Protein AF-B9RQY9-F1 (afdb_monomer)

Structure (mmCIF, N/CA/C/O backbone):
data_AF-B9RQY9-F1
#
_entry.id   AF-B9RQY9-F1
#
loop_
_atom_site.group_PDB
_atom_site.id
_atom_site.type_symbol
_atom_site.label_atom_id
_atom_site.label_alt_id
_atom_site.label_comp_id
_atom_site.label_asym_id
_atom_site.label_entity_id
_atom_site.label_seq_id
_atom_site.pdbx_PDB_ins_code
_atom_site.Cartn_x
_atom_site.Cartn_y
_atom_site.Cartn_z
_atom_site.occupancy
_atom_site.B_iso_or_equiv
_atom_site.auth_seq_id
_atom_site.auth_comp_id
_atom_site.auth_asym_id
_atom_site.auth_atom_id
_atom_site.pdbx_PDB_model_num
ATOM 1 N N . MET A 1 1 ? -7.681 -4.211 5.595 1.00 68.56 1 MET A N 1
ATOM 2 C CA . MET A 1 1 ? -6.808 -5.327 6.026 1.00 68.56 1 MET A CA 1
ATOM 3 C C . MET A 1 1 ? -5.474 -4.734 6.419 1.00 68.56 1 MET A C 1
ATOM 5 O O . MET A 1 1 ? -5.026 -3.812 5.753 1.00 68.56 1 MET A O 1
ATOM 9 N N . GLY A 1 2 ? -4.882 -5.181 7.516 1.00 79.00 2 GLY A N 1
ATOM 10 C CA . GLY A 1 2 ? -3.679 -4.557 8.056 1.00 79.00 2 GLY A CA 1
ATOM 11 C C . GLY A 1 2 ? -3.247 -5.269 9.323 1.00 79.00 2 GLY A C 1
ATOM 12 O O . GLY A 1 2 ? -3.562 -6.443 9.509 1.00 79.00 2 GLY A O 1
ATOM 13 N N . ALA A 1 3 ? -2.587 -4.557 10.226 1.00 82.06 3 ALA A N 1
ATOM 14 C CA . ALA A 1 3 ? -2.114 -5.138 11.473 1.00 82.06 3 ALA A CA 1
ATOM 15 C C . ALA A 1 3 ? -3.233 -5.724 12.363 1.00 82.06 3 ALA A C 1
ATOM 17 O O . ALA A 1 3 ? -2.971 -6.667 13.102 1.00 82.06 3 ALA A O 1
ATOM 18 N N . ASN A 1 4 ? -4.487 -5.265 12.231 1.00 81.00 4 ASN A N 1
ATOM 19 C CA . ASN A 1 4 ? -5.648 -5.771 12.987 1.00 81.00 4 ASN A CA 1
ATOM 20 C C . ASN A 1 4 ? -5.909 -7.285 12.855 1.00 81.00 4 ASN A C 1
ATOM 22 O O . ASN A 1 4 ? -6.655 -7.845 13.660 1.00 81.00 4 ASN A O 1
ATOM 26 N N . GLN A 1 5 ? -5.295 -7.958 11.876 1.00 80.31 5 GLN A N 1
ATOM 27 C CA . GLN A 1 5 ? -5.350 -9.417 11.750 1.00 80.31 5 GLN A CA 1
ATOM 28 C C . GLN A 1 5 ? -4.501 -10.156 12.799 1.00 80.31 5 GLN A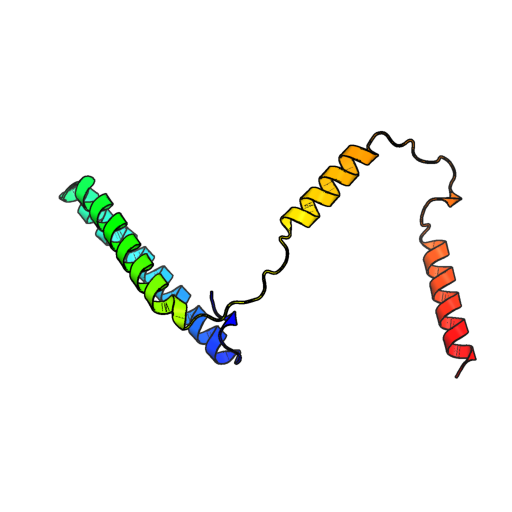 C 1
ATOM 30 O O . GLN A 1 5 ? -4.759 -11.324 13.084 1.00 80.31 5 GLN A O 1
ATOM 35 N N . PHE A 1 6 ? -3.501 -9.497 13.391 1.00 83.50 6 PHE A N 1
ATOM 36 C CA . PHE A 1 6 ? -2.619 -10.089 14.392 1.00 83.50 6 PHE A CA 1
ATOM 37 C C . PHE A 1 6 ? -3.088 -9.733 15.804 1.00 83.50 6 PHE A C 1
ATOM 39 O O . PHE A 1 6 ? -3.342 -8.571 16.103 1.00 83.50 6 PHE A O 1
ATOM 46 N N . ASN A 1 7 ? -3.139 -10.723 16.698 1.00 84.62 7 ASN A N 1
ATOM 47 C CA . ASN A 1 7 ? -3.543 -10.512 18.096 1.00 84.62 7 ASN A CA 1
ATOM 48 C C . ASN A 1 7 ? -2.388 -10.038 18.998 1.00 84.62 7 ASN A C 1
ATOM 50 O O . ASN A 1 7 ? -2.632 -9.588 20.113 1.00 84.62 7 ASN A O 1
ATOM 54 N N . LYS A 1 8 ? -1.132 -10.167 18.546 1.00 89.69 8 LYS A N 1
ATOM 55 C CA . LYS A 1 8 ? 0.055 -9.766 19.314 1.00 89.69 8 LYS A CA 1
ATOM 56 C C . LYS A 1 8 ? 0.613 -8.440 18.788 1.00 89.69 8 LYS A C 1
ATOM 58 O O . LYS A 1 8 ? 0.838 -8.348 17.578 1.00 89.69 8 LYS A O 1
ATOM 63 N N .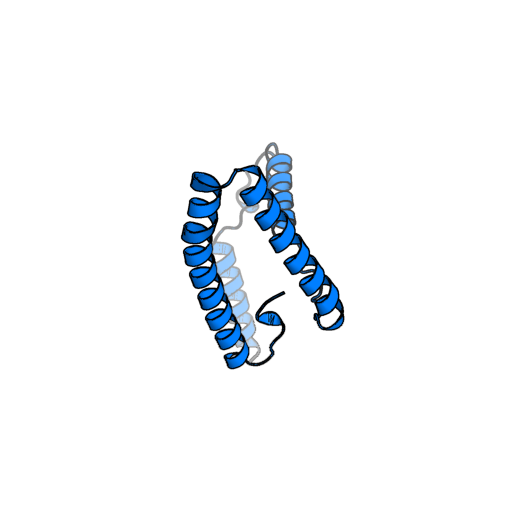 PRO A 1 9 ? 0.922 -7.466 19.663 1.00 88.19 9 PRO A N 1
ATOM 64 C CA . PRO A 1 9 ? 1.424 -6.153 19.251 1.00 88.19 9 PRO A CA 1
ATOM 65 C C . PRO A 1 9 ? 2.781 -6.235 18.535 1.00 88.19 9 PRO A C 1
ATOM 67 O O . PRO A 1 9 ? 3.049 -5.458 17.625 1.00 88.19 9 PRO A O 1
ATOM 70 N N . GLU A 1 10 ? 3.615 -7.221 18.868 1.00 90.81 10 GLU A N 1
ATOM 71 C CA . GLU A 1 10 ? 4.899 -7.448 18.193 1.00 90.81 10 GLU A CA 1
ATOM 72 C C . GLU A 1 10 ? 4.717 -7.772 16.703 1.00 90.81 10 GLU A C 1
ATOM 74 O O . GLU A 1 10 ? 5.368 -7.172 15.852 1.00 90.81 10 GLU A O 1
ATOM 79 N N . HIS A 1 11 ? 3.772 -8.657 16.363 1.00 89.38 11 HIS A N 1
ATOM 80 C CA . HIS A 1 11 ? 3.478 -9.009 14.969 1.00 89.38 11 HIS A CA 1
ATOM 81 C C . HIS A 1 11 ? 2.841 -7.849 14.198 1.00 89.38 11 HIS A C 1
ATOM 83 O O . HIS A 1 11 ? 3.115 -7.674 13.012 1.00 89.38 11 HIS A O 1
ATOM 89 N N . GLN A 1 12 ? 2.034 -7.029 14.876 1.00 89.31 12 GLN A N 1
ATOM 90 C CA . GLN A 1 12 ? 1.493 -5.794 14.309 1.00 89.31 12 GLN A CA 1
ATOM 91 C C . GLN A 1 12 ? 2.611 -4.810 13.950 1.00 89.31 12 GLN A C 1
ATOM 93 O O . GLN 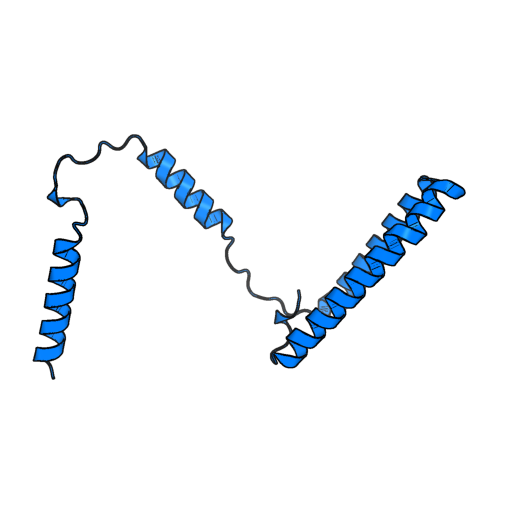A 1 12 ? 2.631 -4.272 12.844 1.00 89.31 12 GLN A O 1
ATOM 98 N N . ASN A 1 13 ? 3.573 -4.622 14.856 1.00 91.94 13 ASN A N 1
ATOM 99 C CA . ASN A 1 13 ? 4.714 -3.743 14.632 1.00 91.94 13 ASN A CA 1
ATOM 100 C C . ASN A 1 13 ? 5.608 -4.251 13.491 1.00 91.94 13 ASN A C 1
ATOM 102 O O . ASN A 1 13 ? 5.929 -3.498 12.578 1.00 91.94 13 ASN A O 1
ATOM 106 N N . THR A 1 14 ? 5.951 -5.543 13.480 1.00 92.25 14 THR A N 1
ATOM 107 C CA . THR A 1 14 ? 6.731 -6.143 12.387 1.00 92.25 14 THR A CA 1
ATOM 108 C C . THR A 1 14 ? 6.028 -6.001 11.037 1.00 92.25 14 THR A C 1
ATOM 110 O O . THR A 1 14 ? 6.691 -5.703 10.044 1.00 92.25 14 THR A O 1
ATOM 113 N N . PHE A 1 15 ? 4.699 -6.155 10.990 1.00 91.12 15 PHE A N 1
ATOM 114 C CA . PHE A 1 15 ? 3.916 -5.907 9.778 1.00 91.12 15 PHE A CA 1
ATOM 115 C C . PHE A 1 15 ? 4.079 -4.466 9.289 1.00 91.12 15 PHE A C 1
ATOM 117 O O . PHE A 1 15 ? 4.374 -4.260 8.115 1.00 91.12 15 PHE A O 1
ATOM 124 N N . PHE A 1 16 ? 3.937 -3.475 10.173 1.00 91.12 16 PHE A N 1
ATOM 125 C CA . PHE A 1 16 ? 4.098 -2.072 9.790 1.00 91.12 16 PHE A CA 1
ATOM 126 C C . PHE A 1 16 ? 5.527 -1.737 9.363 1.00 91.12 16 PHE A C 1
ATOM 128 O O . PHE A 1 16 ? 5.703 -1.044 8.367 1.00 91.12 16 PHE A O 1
ATOM 135 N N . ILE A 1 17 ? 6.543 -2.265 10.050 1.00 93.81 17 ILE A N 1
ATOM 136 C CA . ILE A 1 17 ? 7.949 -2.070 9.669 1.00 93.81 17 ILE A CA 1
ATOM 137 C C . ILE A 1 17 ? 8.191 -2.578 8.243 1.00 93.81 17 ILE A C 1
ATOM 139 O O . ILE A 1 17 ? 8.707 -1.838 7.406 1.00 93.81 17 ILE A O 1
ATOM 143 N N . TRP A 1 18 ? 7.773 -3.809 7.936 1.00 93.88 18 TRP A N 1
ATOM 144 C CA . TRP A 1 18 ? 7.906 -4.372 6.590 1.00 93.88 18 TRP A CA 1
ATOM 145 C C . TRP A 1 18 ? 7.064 -3.631 5.551 1.00 93.88 18 TRP A C 1
ATOM 147 O O . TRP A 1 18 ? 7.518 -3.417 4.426 1.00 93.88 18 TRP A O 1
ATOM 157 N N . PHE A 1 19 ? 5.857 -3.207 5.920 1.00 92.44 19 PHE A N 1
ATOM 158 C CA . PHE A 1 19 ? 4.985 -2.424 5.052 1.00 92.44 19 PHE A CA 1
ATOM 159 C C . PHE A 1 19 ? 5.637 -1.096 4.652 1.00 92.44 19 PHE A C 1
ATOM 161 O O . PHE A 1 19 ? 5.738 -0.795 3.467 1.00 92.44 19 PHE A O 1
ATOM 168 N N . PHE A 1 20 ? 6.153 -0.327 5.610 1.00 94.75 20 PHE A N 1
ATOM 169 C CA . PHE A 1 20 ? 6.825 0.932 5.298 1.00 94.75 20 PHE A CA 1
ATOM 170 C C . PHE A 1 20 ? 8.128 0.711 4.535 1.00 94.75 20 PHE A C 1
ATOM 172 O O . PHE A 1 20 ? 8.380 1.409 3.557 1.00 94.75 20 PHE A O 1
ATOM 179 N N . PHE A 1 21 ? 8.927 -0.289 4.916 1.00 96.56 21 PHE A N 1
ATOM 180 C CA . PHE A 1 21 ? 10.155 -0.624 4.198 1.00 96.56 21 PHE A CA 1
ATOM 181 C C . PHE A 1 21 ? 9.890 -0.918 2.713 1.00 96.56 21 PHE A C 1
ATOM 183 O O . PHE A 1 21 ? 10.531 -0.336 1.836 1.00 96.56 21 PHE A O 1
ATOM 190 N N . THR A 1 22 ? 8.906 -1.773 2.424 1.00 95.06 22 THR A N 1
ATOM 191 C CA . THR A 1 22 ? 8.523 -2.115 1.045 1.00 95.06 22 THR A CA 1
ATOM 192 C C . THR A 1 22 ? 7.919 -0.928 0.301 1.00 95.06 22 THR A C 1
ATOM 194 O O . THR A 1 22 ? 8.250 -0.726 -0.864 1.00 95.06 22 THR A O 1
ATOM 197 N N . LEU A 1 23 ? 7.108 -0.097 0.961 1.00 95.31 23 LEU A N 1
ATOM 198 C CA . LEU A 1 23 ? 6.519 1.104 0.364 1.00 95.31 23 LEU A CA 1
ATOM 199 C C . LEU A 1 23 ? 7.586 2.124 -0.052 1.00 95.31 23 LEU A C 1
ATOM 201 O O . LEU A 1 23 ? 7.558 2.622 -1.179 1.00 95.31 23 LEU A O 1
ATOM 205 N N . TYR A 1 24 ? 8.558 2.406 0.818 1.00 96.50 24 TYR A N 1
ATOM 206 C CA . TYR A 1 24 ? 9.653 3.320 0.489 1.00 96.50 24 TYR A CA 1
ATOM 207 C C . TYR A 1 24 ? 10.566 2.739 -0.590 1.00 96.50 24 TYR A C 1
ATOM 209 O O . TYR A 1 24 ? 10.905 3.440 -1.541 1.00 96.50 24 TYR A O 1
ATOM 217 N N . SER A 1 25 ? 10.906 1.450 -0.498 1.00 96.31 25 SER A N 1
ATOM 218 C CA . SER A 1 25 ? 11.700 0.767 -1.523 1.00 96.31 25 SER A CA 1
ATOM 219 C C . SER A 1 25 ? 11.008 0.808 -2.891 1.00 96.31 25 SER A C 1
ATOM 221 O O . SER A 1 25 ? 11.616 1.235 -3.871 1.00 96.31 25 SER A O 1
ATOM 223 N N . SER A 1 26 ? 9.715 0.475 -2.955 1.00 92.94 26 SER A N 1
ATOM 224 C CA . SER A 1 26 ? 8.916 0.557 -4.181 1.00 92.94 26 SER A CA 1
ATOM 225 C C . SER A 1 26 ? 8.812 1.981 -4.718 1.00 92.94 26 SER A C 1
ATOM 227 O O . SER A 1 26 ? 8.772 2.154 -5.931 1.00 92.94 26 SER A O 1
ATOM 229 N N . SER A 1 27 ? 8.766 2.997 -3.854 1.00 94.81 27 SER A N 1
ATOM 230 C CA . SER A 1 27 ? 8.714 4.398 -4.289 1.00 94.81 27 SER A CA 1
ATOM 231 C C . SER A 1 27 ? 10.016 4.817 -4.970 1.00 94.81 27 SER A C 1
ATOM 233 O O . SER A 1 27 ? 9.974 5.416 -6.039 1.00 94.81 27 SER A O 1
ATOM 235 N N . VAL A 1 28 ? 11.171 4.449 -4.401 1.00 95.88 28 VAL A N 1
ATOM 236 C CA . VAL A 1 28 ? 12.487 4.719 -5.009 1.00 95.88 28 VAL A CA 1
ATOM 237 C C . VAL A 1 28 ? 12.630 3.981 -6.340 1.00 95.88 28 VAL A C 1
ATOM 239 O O . VAL A 1 28 ? 13.045 4.572 -7.336 1.00 95.88 28 VAL A O 1
ATOM 242 N N . VAL A 1 29 ? 12.245 2.701 -6.378 1.00 92.69 29 VAL A N 1
ATOM 243 C CA . VAL A 1 29 ? 12.300 1.893 -7.603 1.00 92.69 29 VAL A CA 1
ATOM 244 C C . VAL A 1 29 ? 11.353 2.448 -8.661 1.00 92.69 29 VAL A C 1
ATOM 246 O O . VAL A 1 29 ? 11.774 2.629 -9.795 1.00 92.69 29 VAL A O 1
ATOM 249 N N . GLY A 1 30 ? 10.110 2.772 -8.304 1.00 9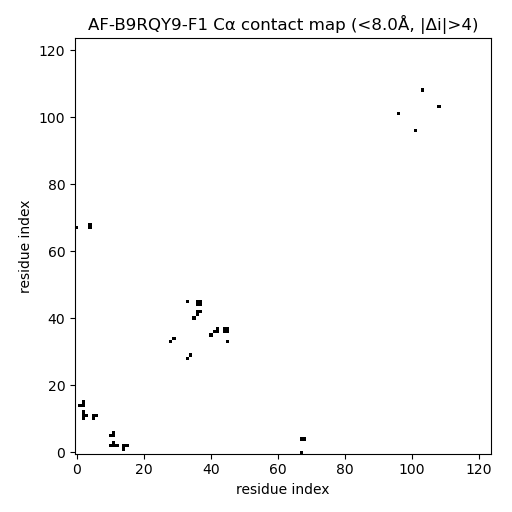1.31 30 GLY A N 1
ATOM 250 C CA . GLY A 1 30 ? 9.120 3.337 -9.220 1.00 91.31 30 GLY A CA 1
ATOM 251 C C . GLY A 1 30 ? 9.576 4.672 -9.801 1.00 91.31 30 GLY A C 1
ATOM 252 O O . GLY A 1 30 ? 9.608 4.822 -11.016 1.00 91.31 30 GLY A O 1
ATOM 253 N N . ALA A 1 31 ? 10.030 5.598 -8.953 1.00 90.12 31 ALA A N 1
ATOM 254 C CA . ALA A 1 31 ? 10.530 6.902 -9.386 1.00 90.12 31 ALA A CA 1
ATOM 255 C C . ALA A 1 31 ? 11.785 6.820 -10.273 1.00 90.12 31 ALA A C 1
ATOM 257 O O . ALA A 1 31 ? 12.053 7.749 -11.022 1.00 90.12 31 ALA A O 1
ATOM 258 N N . THR A 1 32 ? 12.549 5.726 -10.204 1.00 91.19 32 THR A N 1
ATOM 259 C CA . THR A 1 32 ? 13.742 5.541 -11.043 1.00 91.19 32 THR A CA 1
ATOM 260 C C . THR A 1 32 ? 13.407 4.776 -12.321 1.00 91.19 32 THR A C 1
ATOM 262 O O . THR A 1 32 ? 13.642 5.251 -13.426 1.00 91.19 32 THR A O 1
ATOM 265 N N . ALA A 1 33 ? 12.841 3.578 -12.178 1.00 87.25 33 ALA A N 1
ATOM 266 C CA . ALA A 1 33 ? 12.614 2.650 -13.275 1.00 87.25 33 ALA A CA 1
ATOM 267 C C . ALA A 1 33 ? 11.512 3.128 -14.226 1.00 87.25 33 ALA A C 1
ATOM 269 O O . ALA A 1 33 ? 11.675 3.005 -15.436 1.00 87.25 33 ALA A O 1
ATOM 270 N N . ILE A 1 34 ? 10.408 3.679 -13.705 1.00 84.31 34 ILE A N 1
ATOM 271 C CA . ILE A 1 34 ? 9.302 4.147 -14.553 1.00 84.31 34 ILE A CA 1
ATOM 272 C C . ILE A 1 34 ? 9.748 5.366 -15.360 1.00 84.31 34 ILE A C 1
ATOM 274 O O . ILE A 1 34 ? 9.515 5.399 -16.561 1.00 84.31 34 ILE A O 1
ATOM 278 N N . VAL A 1 35 ? 10.471 6.299 -14.736 1.00 86.88 35 VAL A N 1
ATOM 279 C CA . VAL A 1 35 ? 10.966 7.507 -15.412 1.00 86.88 35 VAL A CA 1
ATOM 280 C C . VAL A 1 35 ? 11.922 7.156 -16.554 1.00 86.88 35 VAL A C 1
ATOM 282 O O . VAL A 1 35 ? 11.767 7.681 -17.648 1.00 86.88 35 VAL A O 1
ATOM 285 N N . ILE A 1 36 ? 12.848 6.209 -16.355 1.00 86.69 36 ILE A N 1
ATOM 286 C CA . ILE A 1 3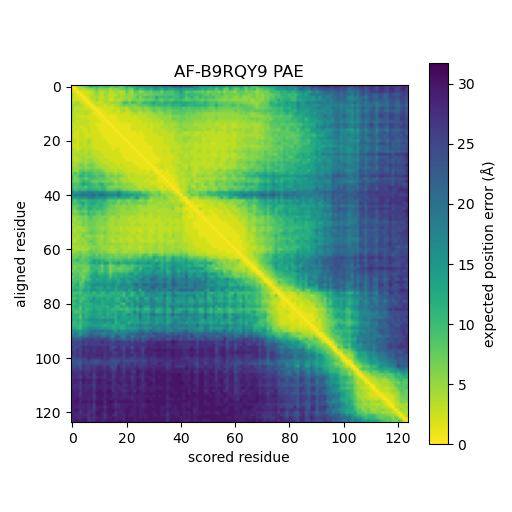6 ? 13.730 5.741 -17.442 1.00 86.69 36 ILE A CA 1
ATOM 287 C C . ILE A 1 36 ? 12.911 5.146 -18.600 1.00 86.69 36 ILE A C 1
ATOM 289 O O . ILE A 1 36 ? 13.179 5.417 -19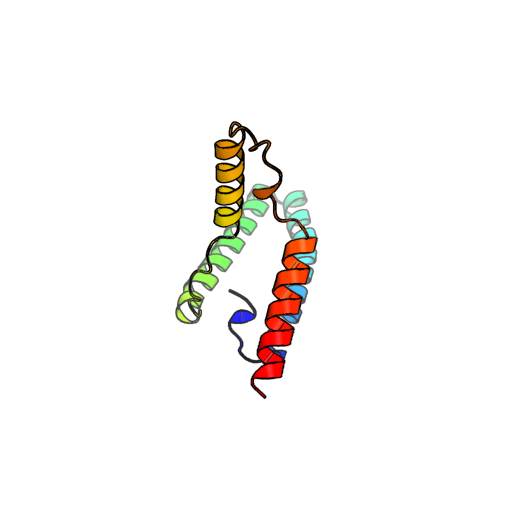.764 1.00 86.69 36 ILE A O 1
ATOM 293 N N . ILE A 1 37 ? 11.884 4.348 -18.299 1.00 84.88 37 ILE A N 1
ATOM 294 C CA . ILE A 1 37 ? 11.055 3.697 -19.327 1.00 84.88 37 ILE A CA 1
ATOM 295 C C . ILE A 1 37 ? 10.194 4.710 -20.094 1.00 84.88 37 ILE A C 1
ATOM 297 O O . ILE A 1 37 ? 9.988 4.560 -21.301 1.00 84.88 37 ILE A O 1
ATOM 301 N N . GLU A 1 38 ? 9.670 5.719 -19.406 1.00 79.88 38 GLU A N 1
ATOM 302 C CA . GLU A 1 38 ? 8.846 6.763 -20.015 1.00 79.88 38 GLU A CA 1
ATOM 303 C C . GLU A 1 38 ? 9.660 7.671 -20.943 1.00 79.88 38 GLU A C 1
ATOM 305 O O . GLU A 1 38 ? 9.167 8.004 -22.023 1.00 79.88 38 GLU A O 1
ATOM 310 N N . GLU A 1 39 ? 10.895 8.011 -20.559 1.00 82.38 39 GLU A N 1
ATOM 311 C CA . GLU A 1 39 ? 11.797 8.865 -21.344 1.00 82.38 39 GLU A CA 1
ATOM 312 C C . GLU A 1 39 ? 12.445 8.114 -22.525 1.00 82.38 39 GLU A C 1
ATOM 314 O O . GLU A 1 39 ? 12.480 8.640 -23.637 1.00 82.38 39 GLU A O 1
ATOM 319 N N . ASP A 1 40 ? 12.914 6.872 -22.327 1.00 80.69 40 ASP A N 1
ATOM 320 C CA . ASP A 1 40 ? 13.697 6.152 -23.347 1.00 80.69 40 ASP A CA 1
ATOM 321 C C . ASP A 1 40 ? 12.868 5.221 -24.250 1.00 80.69 40 ASP A C 1
ATOM 323 O O . ASP A 1 40 ? 13.257 4.965 -25.392 1.00 80.69 40 ASP A O 1
ATOM 327 N N . ALA A 1 41 ? 11.752 4.660 -23.761 1.00 75.88 41 ALA A N 1
ATOM 328 C CA . ALA A 1 41 ? 11.062 3.564 -24.449 1.00 75.88 41 ALA A CA 1
ATOM 329 C C . ALA A 1 41 ? 9.718 3.976 -25.065 1.00 75.88 41 ALA A C 1
ATOM 331 O O . ALA A 1 41 ? 9.553 3.882 -26.280 1.00 75.88 41 ALA A O 1
ATOM 332 N N . SER A 1 42 ? 8.734 4.368 -24.245 1.00 82.25 42 SER A N 1
ATOM 333 C CA . SER A 1 42 ? 7.432 4.915 -24.671 1.00 82.25 42 SER A CA 1
ATOM 334 C C . SER A 1 42 ? 6.489 5.052 -23.472 1.00 82.25 42 SER A C 1
ATOM 336 O O . SER A 1 42 ? 6.378 4.138 -22.651 1.00 82.25 42 SER A O 1
ATOM 338 N N . TRP A 1 43 ? 5.663 6.099 -23.471 1.00 83.62 43 TRP A N 1
ATOM 339 C CA . TRP A 1 43 ? 4.522 6.251 -22.558 1.00 83.62 43 TRP A CA 1
ATOM 340 C C . TRP A 1 43 ? 3.570 5.041 -22.537 1.00 83.62 43 TRP A C 1
ATOM 342 O O . TRP A 1 43 ? 3.029 4.688 -21.489 1.00 83.62 43 TRP A O 1
ATOM 352 N N . ALA A 1 44 ? 3.376 4.359 -23.672 1.00 86.69 44 ALA A N 1
ATOM 353 C CA . ALA A 1 44 ? 2.501 3.187 -23.735 1.00 86.69 44 ALA A CA 1
ATOM 354 C C . ALA A 1 44 ? 3.029 2.013 -22.886 1.00 86.69 44 ALA A C 1
ATOM 356 O O . ALA A 1 44 ? 2.242 1.286 -22.277 1.00 86.69 44 ALA A O 1
ATOM 357 N N . LEU A 1 45 ? 4.354 1.843 -22.811 1.00 84.81 45 LEU A N 1
ATOM 358 C CA . LEU A 1 45 ? 4.983 0.799 -22.001 1.00 84.81 45 LEU A CA 1
ATOM 359 C C . LEU A 1 45 ? 4.894 1.120 -20.507 1.00 84.81 45 LEU A C 1
ATOM 361 O O . LEU A 1 45 ? 4.584 0.221 -19.725 1.00 84.81 45 LEU A O 1
ATOM 365 N N . GLY A 1 46 ? 5.068 2.391 -20.122 1.00 85.19 46 GLY A N 1
ATOM 366 C CA . GLY A 1 46 ? 4.866 2.849 -18.743 1.00 85.19 46 GLY A CA 1
ATOM 367 C C . GLY A 1 46 ? 3.461 2.514 -18.230 1.00 85.19 46 GLY A C 1
ATOM 368 O O . GLY A 1 46 ? 3.301 1.843 -17.207 1.00 85.19 46 GLY A O 1
ATOM 369 N N . PHE A 1 47 ? 2.425 2.854 -19.005 1.00 87.38 47 PHE A N 1
ATOM 370 C CA . PHE A 1 47 ? 1.045 2.502 -18.655 1.00 87.38 47 PHE A CA 1
ATOM 371 C C . PHE A 1 47 ? 0.774 0.996 -18.650 1.00 87.38 47 PHE A C 1
ATOM 373 O O . PHE A 1 47 ? 0.049 0.511 -17.778 1.00 87.38 47 PHE A O 1
ATOM 380 N N . GLY A 1 48 ? 1.359 0.246 -19.588 1.00 90.69 48 GLY A N 1
ATOM 381 C CA . GLY A 1 48 ? 1.242 -1.212 -19.624 1.00 90.69 48 GLY A CA 1
ATOM 382 C C . GLY A 1 48 ? 1.790 -1.870 -18.356 1.00 90.69 48 GLY A C 1
ATOM 383 O O . GLY A 1 48 ? 1.132 -2.733 -17.773 1.00 90.69 48 GLY A O 1
ATOM 384 N N . ILE A 1 49 ? 2.952 -1.416 -17.880 1.00 89.31 49 ILE A N 1
ATOM 385 C CA . ILE A 1 49 ? 3.576 -1.900 -16.641 1.00 89.31 49 ILE A CA 1
ATOM 386 C C . ILE A 1 49 ? 2.717 -1.542 -15.427 1.00 89.31 49 ILE A C 1
ATOM 388 O O . ILE A 1 49 ? 2.467 -2.404 -14.585 1.00 89.31 49 ILE A O 1
ATOM 392 N N . CYS A 1 50 ? 2.203 -0.312 -15.353 1.00 89.12 50 CYS A N 1
ATOM 393 C CA . CYS A 1 50 ? 1.296 0.108 -14.284 1.00 89.12 50 CYS A CA 1
ATOM 394 C C . CYS A 1 50 ? 0.028 -0.758 -14.227 1.00 89.12 50 CYS A C 1
ATOM 396 O O . CYS A 1 50 ? -0.383 -1.186 -13.143 1.00 89.12 50 CYS A O 1
ATOM 398 N N . LEU A 1 51 ? -0.580 -1.055 -15.380 1.00 93.69 51 LEU A N 1
ATOM 399 C CA . LEU A 1 51 ? -1.754 -1.923 -15.460 1.00 93.69 51 LEU A CA 1
ATOM 400 C C . LEU A 1 51 ? -1.420 -3.358 -15.033 1.00 93.69 51 LEU A C 1
ATOM 402 O O . LEU A 1 51 ? -2.154 -3.946 -14.238 1.00 93.69 51 LEU A O 1
ATOM 406 N N . ALA A 1 52 ? -0.302 -3.905 -15.513 1.00 94.38 52 ALA A N 1
ATOM 407 C CA . ALA A 1 52 ? 0.147 -5.246 -15.156 1.00 94.38 52 ALA A CA 1
ATOM 408 C C . ALA A 1 52 ? 0.435 -5.369 -13.651 1.00 94.38 52 ALA A C 1
ATOM 410 O O . ALA A 1 52 ? -0.018 -6.322 -13.017 1.00 94.38 52 ALA A O 1
ATOM 411 N N . ALA A 1 53 ? 1.115 -4.387 -13.054 1.00 92.19 53 ALA A N 1
ATOM 412 C CA . ALA A 1 53 ? 1.394 -4.353 -11.621 1.00 92.19 53 ALA A CA 1
ATOM 413 C C . ALA A 1 53 ? 0.103 -4.311 -10.786 1.00 92.19 53 ALA A C 1
ATOM 415 O O . ALA A 1 53 ? -0.042 -5.081 -9.834 1.00 92.19 53 ALA A O 1
ATOM 416 N N . ASN A 1 54 ? -0.870 -3.479 -11.179 1.00 94.31 54 ASN A N 1
ATOM 417 C CA . ASN A 1 54 ? -2.185 -3.441 -10.534 1.00 94.31 54 ASN A CA 1
ATOM 418 C C . ASN A 1 54 ? -2.928 -4.776 -10.667 1.00 94.31 54 ASN A C 1
ATOM 420 O O . ASN A 1 54 ? -3.505 -5.258 -9.693 1.00 94.31 54 ASN A O 1
ATOM 424 N N . PHE A 1 55 ? -2.893 -5.399 -11.848 1.00 96.25 55 PHE A N 1
ATOM 425 C CA . PHE A 1 55 ? -3.545 -6.685 -12.084 1.00 96.25 55 PHE A CA 1
ATOM 426 C C . PHE A 1 55 ? -2.935 -7.801 -11.230 1.00 96.25 55 PHE A C 1
ATOM 428 O O . PHE A 1 55 ? -3.665 -8.558 -10.593 1.00 96.25 55 PHE A O 1
ATOM 435 N N . ILE A 1 56 ? -1.604 -7.868 -11.147 1.00 95.06 56 ILE A N 1
ATOM 436 C CA . ILE A 1 56 ? -0.898 -8.815 -10.274 1.00 95.06 56 ILE A CA 1
ATOM 437 C C . ILE A 1 56 ? -1.297 -8.584 -8.810 1.00 95.06 56 ILE A C 1
ATOM 439 O O . ILE A 1 56 ? -1.638 -9.538 -8.110 1.00 95.06 56 ILE A O 1
ATOM 443 N N . GLY A 1 57 ? -1.323 -7.325 -8.360 1.00 91.81 57 GLY A N 1
ATOM 444 C CA . GLY A 1 57 ? -1.772 -6.967 -7.013 1.00 91.81 57 GLY A CA 1
ATOM 445 C C . GLY A 1 57 ? -3.206 -7.420 -6.728 1.00 91.81 57 GLY A C 1
ATOM 446 O O . GLY A 1 57 ? -3.473 -8.005 -5.677 1.00 91.81 57 GLY A O 1
ATOM 447 N N . LEU A 1 58 ? -4.116 -7.228 -7.686 1.00 93.31 58 LEU A N 1
ATOM 448 C CA . LEU A 1 58 ? -5.504 -7.673 -7.583 1.00 93.31 58 LEU A CA 1
ATOM 449 C C . LEU A 1 58 ? -5.612 -9.199 -7.493 1.00 93.31 58 LEU A C 1
ATOM 451 O O . LEU A 1 58 ? -6.346 -9.708 -6.651 1.00 93.31 58 LEU A O 1
ATOM 455 N N . VAL A 1 59 ? -4.876 -9.941 -8.324 1.00 94.56 59 VAL A N 1
ATOM 456 C CA . VAL A 1 59 ? -4.870 -11.411 -8.287 1.00 94.56 59 VAL A CA 1
ATOM 457 C C . VAL A 1 59 ? -4.384 -11.910 -6.927 1.00 94.56 59 VAL A C 1
ATOM 459 O O . VAL A 1 59 ? -5.048 -12.742 -6.310 1.00 94.56 59 VAL A O 1
ATOM 462 N N . ILE A 1 60 ? -3.275 -11.366 -6.416 1.00 90.56 60 ILE A N 1
ATOM 463 C CA . ILE A 1 60 ? -2.746 -11.718 -5.090 1.00 90.56 60 ILE A CA 1
ATOM 464 C C . ILE A 1 60 ? -3.779 -11.417 -3.997 1.00 90.56 60 ILE A C 1
ATOM 466 O O . ILE A 1 60 ? -4.010 -12.251 -3.120 1.00 90.56 60 ILE A O 1
ATOM 470 N N . PHE A 1 61 ? -4.438 -10.259 -4.069 1.00 86.31 61 PHE A N 1
ATOM 471 C CA . PHE A 1 61 ? -5.490 -9.874 -3.130 1.00 86.31 61 PHE A CA 1
ATOM 472 C C . PHE A 1 61 ? -6.675 -10.851 -3.154 1.00 86.31 61 PHE A C 1
ATOM 474 O O . PHE A 1 61 ? -7.146 -11.294 -2.107 1.00 86.31 61 PHE A O 1
ATOM 481 N N . LEU A 1 62 ? -7.136 -11.244 -4.342 1.00 88.00 62 LEU A N 1
ATOM 482 C CA . LEU A 1 62 ? -8.240 -12.191 -4.491 1.00 88.00 62 LEU A CA 1
ATOM 483 C C . LEU A 1 62 ? -7.873 -13.595 -3.995 1.00 88.00 62 LEU A C 1
ATOM 485 O O . LEU A 1 62 ? -8.697 -14.238 -3.345 1.00 88.00 62 LEU A O 1
ATOM 489 N N . LEU A 1 63 ? -6.642 -14.060 -4.230 1.00 87.88 63 LEU A N 1
ATOM 490 C CA . LEU A 1 63 ? -6.152 -15.329 -3.676 1.00 87.88 63 LEU A CA 1
ATOM 491 C C . LEU A 1 63 ? -6.075 -15.281 -2.144 1.00 87.88 63 LEU A C 1
ATOM 493 O O . LEU A 1 63 ? -6.442 -16.243 -1.465 1.00 87.88 63 LEU A O 1
ATOM 497 N N . GLY A 1 64 ? -5.647 -14.146 -1.590 1.00 80.69 64 GLY A N 1
ATOM 498 C CA . GLY A 1 64 ? -5.605 -13.910 -0.150 1.00 80.69 64 GLY A CA 1
ATOM 499 C C . GLY A 1 64 ? -6.984 -13.832 0.509 1.00 80.69 64 GLY A C 1
ATOM 500 O O . GLY A 1 64 ? -7.077 -14.023 1.722 1.00 80.69 64 GLY A O 1
ATOM 501 N N . ASN A 1 65 ? -8.060 -13.644 -0.268 1.00 77.12 65 ASN A N 1
ATOM 502 C CA . ASN A 1 65 ? -9.420 -13.441 0.237 1.00 77.12 65 ASN A CA 1
ATOM 503 C C . ASN A 1 65 ? -9.898 -14.530 1.206 1.00 77.12 65 ASN A C 1
ATOM 505 O O . ASN A 1 65 ? -10.652 -14.258 2.138 1.00 77.12 65 ASN A O 1
ATOM 509 N N . ARG A 1 66 ? -9.424 -15.770 1.035 1.00 71.12 66 ARG A N 1
ATOM 510 C CA . ARG A 1 66 ? -9.785 -16.886 1.919 1.00 71.12 66 ARG A CA 1
ATOM 511 C C . ARG A 1 66 ? -9.154 -16.801 3.316 1.00 71.12 66 ARG A C 1
ATOM 513 O O . ARG A 1 66 ? -9.699 -17.385 4.249 1.00 71.12 66 ARG A O 1
ATOM 520 N N . TYR A 1 67 ? -8.033 -16.100 3.4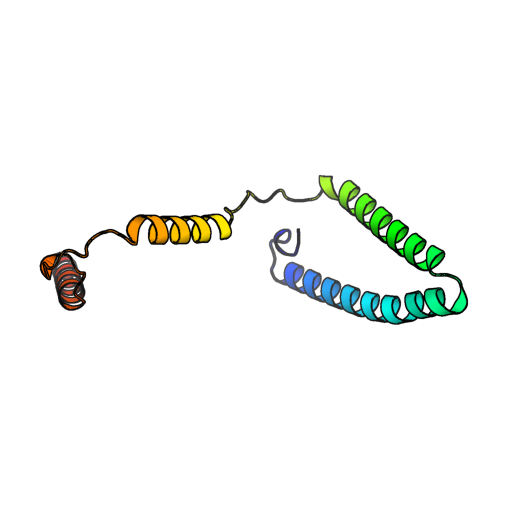58 1.00 71.94 67 TYR A N 1
ATOM 521 C CA . TYR A 1 67 ? -7.273 -15.984 4.706 1.00 71.94 67 TYR A CA 1
ATOM 522 C C . TYR A 1 67 ? -7.598 -14.713 5.496 1.00 71.94 67 TYR A C 1
ATOM 524 O O . TYR A 1 67 ? -7.131 -14.555 6.624 1.00 71.94 67 TYR A O 1
ATOM 532 N N . TYR A 1 68 ? -8.400 -13.807 4.935 1.00 74.81 68 TYR A N 1
ATOM 533 C CA . TYR A 1 68 ? -8.718 -12.548 5.590 1.00 74.81 68 TYR A CA 1
ATOM 534 C C . TYR A 1 68 ? -9.812 -12.706 6.642 1.00 74.81 68 TYR A C 1
ATOM 536 O O . TYR A 1 68 ? -10.848 -13.339 6.426 1.00 74.81 68 TYR A O 1
ATOM 544 N N . ARG A 1 69 ? -9.594 -12.078 7.801 1.00 72.69 69 ARG A N 1
ATOM 545 C CA . ARG A 1 69 ? -10.634 -11.936 8.815 1.00 72.69 69 ARG A CA 1
ATOM 546 C C . ARG A 1 69 ? -11.594 -10.836 8.373 1.00 72.69 69 ARG A C 1
ATOM 548 O O . ARG A 1 69 ? -11.188 -9.689 8.207 1.00 72.69 69 ARG A O 1
ATOM 555 N N . ASN A 1 70 ? -12.861 -11.195 8.192 1.00 72.75 70 ASN A N 1
ATOM 556 C CA . ASN A 1 70 ? -13.921 -10.221 7.967 1.00 72.75 70 ASN A CA 1
ATOM 557 C C . ASN A 1 70 ? -14.223 -9.525 9.295 1.00 72.75 70 ASN A C 1
ATOM 559 O O . ASN A 1 70 ? -14.897 -10.091 10.158 1.00 72.75 70 ASN A O 1
ATOM 563 N N . ASP A 1 71 ? -13.684 -8.325 9.479 1.00 69.00 71 ASP A N 1
ATOM 564 C CA . ASP A 1 71 ? -14.074 -7.481 10.601 1.00 69.00 71 ASP A CA 1
ATOM 565 C C . ASP A 1 71 ? -15.502 -6.960 10.366 1.00 69.00 71 ASP A C 1
ATOM 567 O O . ASP A 1 71 ? -15.923 -6.714 9.231 1.00 69.00 71 ASP A O 1
ATOM 571 N N . LYS A 1 72 ? -16.283 -6.845 11.446 1.00 74.38 72 LYS A N 1
ATOM 572 C CA . LYS A 1 72 ? -17.645 -6.303 11.368 1.00 74.38 72 LYS A CA 1
ATOM 573 C C . LYS A 1 72 ? -17.567 -4.862 10.850 1.00 74.38 72 LYS A C 1
ATOM 575 O O . LYS A 1 72 ? -16.658 -4.146 11.264 1.00 74.38 72 LYS A O 1
ATOM 580 N N . PRO A 1 73 ? -18.500 -4.422 9.991 1.00 72.44 73 PRO A N 1
ATOM 581 C CA . PRO A 1 73 ? -18.513 -3.043 9.530 1.00 72.44 73 PRO A CA 1
ATOM 582 C C . PRO A 1 73 ? -18.714 -2.115 10.734 1.00 72.44 73 PRO A C 1
ATOM 584 O O . PRO A 1 73 ? -19.798 -2.065 11.315 1.00 72.44 73 PRO A O 1
ATOM 587 N N . GLU A 1 74 ? -17.661 -1.404 11.130 1.00 68.44 74 GLU A N 1
ATOM 588 C CA . GLU A 1 74 ? -17.794 -0.251 12.014 1.00 68.44 74 GLU A CA 1
ATOM 589 C C . GLU A 1 74 ? -18.508 0.856 11.232 1.00 68.44 74 GLU A C 1
ATOM 591 O O . GLU A 1 74 ? -18.232 1.087 10.052 1.00 68.44 74 GLU A O 1
ATOM 596 N N . GLY A 1 75 ? -19.501 1.489 11.859 1.00 75.75 75 GLY A N 1
ATOM 597 C CA . GLY A 1 75 ? -20.302 2.528 11.217 1.00 75.75 75 GLY A CA 1
ATOM 598 C C . GLY A 1 75 ? -19.436 3.661 10.657 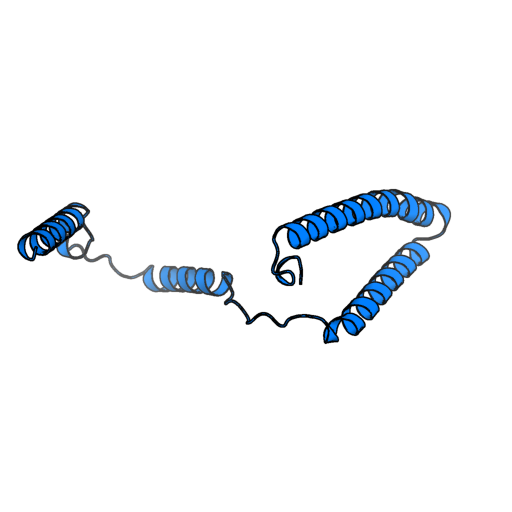1.00 75.75 75 GLY A C 1
ATOM 599 O O . GLY A 1 75 ? -18.375 3.980 11.188 1.00 75.75 75 GLY A O 1
ATOM 600 N N . SER A 1 76 ? -19.898 4.290 9.575 1.00 80.88 76 SER A N 1
ATOM 601 C CA . SER A 1 76 ? -19.150 5.373 8.937 1.00 80.88 76 SER A CA 1
ATOM 602 C C . SER A 1 76 ? -19.191 6.652 9.791 1.00 80.88 76 SER A C 1
ATOM 604 O O . SER A 1 76 ? -20.284 7.152 10.081 1.00 80.88 76 SER A O 1
ATOM 606 N N . PRO A 1 77 ? -18.040 7.257 10.145 1.00 79.69 77 PRO A N 1
ATOM 607 C CA . PRO A 1 77 ? -18.001 8.531 10.872 1.00 79.69 77 PRO A CA 1
ATOM 608 C C . PRO A 1 77 ? -18.630 9.677 10.063 1.00 79.69 77 PRO A C 1
ATOM 610 O O . PRO A 1 77 ? -19.142 10.643 10.630 1.00 79.69 77 PRO A O 1
ATOM 613 N N . PHE A 1 78 ? -18.675 9.542 8.733 1.00 82.94 78 PHE A N 1
ATOM 614 C CA . PHE A 1 78 ? -19.347 10.492 7.849 1.00 82.94 78 PHE A CA 1
ATOM 615 C C . PHE A 1 78 ? -20.860 10.517 8.061 1.00 82.94 78 PHE A C 1
ATOM 617 O O . PHE A 1 78 ? -21.472 11.569 7.907 1.00 82.94 78 PHE A O 1
ATOM 624 N N . THR A 1 79 ? -21.470 9.401 8.466 1.00 83.44 79 THR A N 1
ATOM 625 C CA . THR A 1 79 ? -22.899 9.366 8.801 1.00 83.44 79 THR A CA 1
ATOM 626 C C . THR A 1 79 ? -23.188 10.228 10.029 1.00 83.44 79 THR A C 1
ATOM 628 O O . THR A 1 79 ? -24.166 10.969 10.035 1.00 83.44 79 THR A O 1
ATOM 631 N N . GLY A 1 80 ? -22.308 10.208 11.035 1.00 83.50 80 GLY A N 1
ATOM 632 C CA . GLY A 1 80 ? -22.405 11.095 12.198 1.00 83.50 80 GLY A CA 1
ATOM 633 C C . GLY A 1 80 ? -22.276 12.572 11.818 1.00 83.50 80 GLY A C 1
ATOM 634 O O . GLY A 1 80 ? -23.105 13.389 12.215 1.00 83.50 80 GLY A O 1
ATOM 635 N N . LEU A 1 81 ? -21.291 12.911 10.980 1.00 85.75 81 LEU A N 1
ATOM 636 C CA . LEU A 1 81 ? -21.114 14.278 10.473 1.00 85.75 81 LEU A CA 1
ATOM 637 C C . LEU A 1 81 ? -22.319 14.753 9.652 1.00 85.75 81 LEU A C 1
ATOM 639 O O . LEU A 1 81 ? -22.783 15.878 9.829 1.00 85.75 81 LEU A O 1
ATOM 643 N N . ALA A 1 82 ? -22.865 13.885 8.799 1.00 87.50 82 ALA A N 1
ATOM 644 C CA . ALA A 1 82 ? -24.059 14.178 8.019 1.00 87.50 82 ALA A CA 1
ATOM 645 C C . ALA A 1 82 ? -25.276 14.420 8.923 1.00 87.50 82 ALA A C 1
ATOM 647 O O . ALA A 1 82 ? -26.016 15.375 8.699 1.00 87.50 82 ALA A O 1
ATOM 648 N N . LEU A 1 83 ? -25.458 13.620 9.980 1.00 89.06 83 LEU A N 1
ATOM 649 C CA . LEU A 1 83 ? -26.538 13.809 10.952 1.00 89.06 83 LEU A CA 1
ATOM 650 C C . LEU A 1 83 ? -26.437 15.161 11.667 1.00 89.06 83 LEU A C 1
ATOM 652 O O . LEU A 1 83 ? -27.442 15.859 11.777 1.00 89.06 83 LEU A O 1
ATOM 656 N N . VAL A 1 84 ? -25.241 15.563 12.107 1.00 87.81 84 VAL A N 1
ATOM 657 C CA . VAL A 1 84 ? -25.025 16.866 12.763 1.00 87.81 84 VAL A CA 1
ATOM 658 C C . VAL A 1 84 ? -25.250 18.027 11.791 1.00 87.81 84 VAL A C 1
ATOM 660 O O . VAL A 1 84 ? -25.891 19.018 12.153 1.00 87.81 84 VAL A O 1
ATOM 663 N N . ALA A 1 85 ? -24.780 17.902 10.548 1.00 87.69 85 ALA A N 1
ATOM 664 C CA . ALA A 1 85 ? -24.994 18.908 9.512 1.00 87.69 85 ALA A CA 1
ATOM 665 C C . ALA A 1 85 ? -26.490 19.078 9.199 1.00 87.69 85 ALA A C 1
ATOM 667 O O . ALA A 1 85 ? -27.009 20.196 9.218 1.00 87.69 85 ALA A O 1
ATOM 668 N N . VAL A 1 86 ? -27.208 17.969 8.994 1.00 88.25 86 VAL A N 1
ATOM 669 C CA . VAL A 1 86 ? -28.658 17.964 8.755 1.00 88.25 86 VAL A CA 1
ATOM 670 C C . VAL A 1 86 ? -29.413 18.524 9.961 1.00 88.25 86 VAL A C 1
ATOM 672 O O . VAL A 1 86 ? -30.288 19.372 9.788 1.00 88.25 86 VAL A O 1
ATOM 675 N N . ALA A 1 87 ? -29.063 18.115 11.183 1.00 85.44 87 ALA A N 1
ATOM 676 C CA . ALA A 1 87 ? -29.703 18.599 12.404 1.00 85.44 87 ALA A CA 1
ATOM 677 C C . ALA A 1 87 ? -29.527 20.114 12.587 1.00 85.44 87 ALA A C 1
ATOM 679 O O . ALA A 1 87 ? -30.493 20.800 12.919 1.00 85.44 87 ALA A O 1
ATOM 680 N N . THR A 1 88 ? -28.331 20.642 12.318 1.00 85.00 88 THR A N 1
ATOM 681 C CA . THR A 1 88 ? -28.039 22.081 12.394 1.00 85.00 88 THR A CA 1
ATOM 682 C C . THR A 1 88 ? -28.817 22.865 11.339 1.00 85.00 88 THR A C 1
ATOM 684 O O . THR A 1 88 ? -29.459 23.857 11.670 1.00 85.00 88 THR A O 1
ATOM 687 N N . ILE A 1 89 ? -28.836 22.405 10.082 1.00 85.94 89 ILE A N 1
ATOM 688 C CA . ILE A 1 89 ? -29.586 23.066 8.999 1.00 85.94 89 ILE A CA 1
ATOM 689 C C . ILE A 1 89 ? -31.087 23.067 9.298 1.00 85.94 89 ILE A C 1
ATOM 691 O O . ILE A 1 89 ? -31.746 24.089 9.112 1.00 85.94 89 ILE A O 1
ATOM 695 N N . ASN A 1 90 ? -31.623 21.946 9.780 1.00 82.31 90 ASN A N 1
ATOM 696 C CA . ASN A 1 90 ? -33.044 21.818 10.083 1.00 82.31 90 ASN A CA 1
ATOM 697 C C . ASN A 1 90 ? -33.447 22.667 11.304 1.00 82.31 90 ASN A C 1
ATOM 699 O O . ASN A 1 90 ? -34.528 23.248 11.336 1.00 82.31 90 ASN A O 1
ATOM 703 N N . LYS A 1 91 ? -32.556 22.805 12.295 1.00 77.88 91 LYS A N 1
ATOM 704 C CA . LYS A 1 91 ? -32.789 23.623 13.497 1.00 77.88 91 LYS A CA 1
ATOM 705 C C . LYS A 1 91 ? -32.362 25.089 13.355 1.00 77.88 91 LYS A C 1
ATOM 707 O O . LYS A 1 91 ? -32.594 25.860 14.280 1.00 77.88 91 LYS A O 1
ATOM 712 N N . ARG A 1 92 ? -31.819 25.509 12.204 1.00 72.12 92 ARG A N 1
ATOM 713 C CA . ARG A 1 92 ? -31.308 26.879 11.986 1.00 72.12 92 ARG A CA 1
ATOM 714 C C . ARG A 1 92 ? -32.370 27.981 12.098 1.00 72.12 92 ARG A C 1
ATOM 716 O O . ARG A 1 92 ? -32.019 29.133 12.304 1.00 72.12 92 ARG A O 1
ATOM 723 N N . ASN A 1 93 ? -33.645 27.630 11.914 1.00 65.31 93 ASN A N 1
ATOM 724 C CA . ASN A 1 93 ? -34.781 28.560 11.965 1.00 65.31 93 ASN A CA 1
ATOM 725 C C . ASN A 1 93 ? -35.629 28.396 13.237 1.00 65.31 93 ASN A C 1
ATOM 727 O O . ASN A 1 93 ? -36.718 28.959 13.324 1.00 65.31 93 ASN A O 1
ATOM 731 N N . VAL A 1 94 ? -35.178 27.597 14.208 1.00 70.31 94 VAL A N 1
ATOM 732 C CA . VAL A 1 94 ? -35.880 27.470 15.486 1.00 70.31 94 VAL A CA 1
ATOM 733 C C . VAL A 1 94 ? -35.554 28.709 16.313 1.00 70.31 94 VAL A C 1
ATOM 735 O O . VAL A 1 94 ? -34.390 28.962 16.619 1.00 70.31 94 VAL A O 1
ATOM 738 N N . LEU A 1 95 ? -36.580 29.492 16.652 1.00 60.00 95 LEU A N 1
ATOM 739 C CA . LEU A 1 95 ? -36.455 30.607 17.586 1.00 60.00 95 LEU A CA 1
ATOM 740 C C . LEU A 1 95 ? -35.902 30.070 18.908 1.00 60.00 95 LEU A C 1
ATOM 742 O O . LEU A 1 95 ? -36.505 29.198 19.533 1.00 60.00 95 LEU A O 1
ATOM 746 N N . LEU A 1 96 ? -34.739 30.580 19.307 1.00 58.81 96 LEU A N 1
ATOM 747 C CA . LEU A 1 96 ? -34.175 30.321 20.623 1.00 58.81 96 LEU A CA 1
ATOM 748 C C . LEU A 1 96 ? -35.201 30.763 21.671 1.00 58.81 96 LEU A C 1
ATOM 750 O O . LEU A 1 96 ? -35.628 31.919 21.672 1.00 58.81 96 LEU A O 1
ATOM 754 N N . SER A 1 97 ? -35.620 29.836 22.537 1.00 53.75 97 SER A N 1
ATOM 755 C CA . SER A 1 97 ? -36.441 30.171 23.702 1.00 53.75 97 SER A CA 1
ATOM 756 C C . SER A 1 97 ? -35.714 31.274 24.476 1.00 53.75 97 SER A C 1
ATOM 758 O O . SER A 1 97 ? -34.548 31.120 24.840 1.00 53.75 97 SER A O 1
ATOM 760 N N . SER A 1 98 ? -36.376 32.415 24.685 1.00 55.38 98 SER A N 1
ATOM 761 C CA . SER A 1 98 ? -35.844 33.557 25.450 1.00 55.38 98 SER A CA 1
ATOM 762 C C . SER A 1 98 ? -35.821 33.286 26.962 1.00 55.38 98 SER A C 1
ATOM 764 O O . SER A 1 98 ? -35.443 34.158 27.746 1.00 55.38 98 SER A O 1
ATOM 766 N N . ARG A 1 99 ? -36.276 32.105 27.391 1.00 51.44 99 ARG A N 1
ATOM 767 C CA . ARG A 1 99 ? -36.383 31.711 28.790 1.00 51.44 99 ARG A CA 1
ATOM 768 C C . ARG A 1 99 ? -35.052 31.098 29.229 1.00 51.44 99 ARG A C 1
ATOM 770 O O . ARG A 1 99 ? -34.639 30.066 28.711 1.00 51.44 99 ARG A O 1
ATOM 777 N N . SER A 1 100 ? -34.375 31.739 30.181 1.00 59.81 100 SER A N 1
ATOM 778 C CA . SER A 1 100 ? -33.059 31.313 30.690 1.00 59.81 100 SER A CA 1
ATOM 779 C C . SER A 1 100 ? -33.055 29.913 31.320 1.00 59.81 100 SER A C 1
ATOM 781 O O . SER A 1 100 ? -32.000 29.312 31.455 1.00 59.81 100 SER A O 1
ATOM 783 N N . GLU A 1 101 ? -34.223 29.381 31.685 1.00 61.94 101 GLU A N 1
ATOM 784 C CA . GLU A 1 101 ? -34.387 28.064 32.319 1.00 61.94 101 GLU A CA 1
ATOM 785 C C . GLU A 1 101 ? -34.208 26.877 31.350 1.00 61.94 101 GLU A C 1
ATOM 787 O O . GLU A 1 101 ? -34.012 25.755 31.806 1.00 61.94 101 GLU A O 1
ATOM 792 N N . ASP A 1 102 ? -34.231 27.107 30.029 1.00 58.56 102 ASP A N 1
ATOM 793 C CA . ASP A 1 102 ? -34.066 26.051 29.013 1.00 58.56 102 ASP A CA 1
ATOM 794 C C . ASP A 1 102 ? -32.591 25.797 28.629 1.00 58.56 102 ASP A C 1
ATOM 796 O O . ASP A 1 102 ? -32.293 24.904 27.830 1.00 58.56 102 ASP A O 1
ATOM 800 N N . TYR A 1 103 ? -31.649 26.571 29.183 1.00 61.47 103 TYR A N 1
ATOM 801 C CA . TYR A 1 103 ? -30.218 26.440 28.907 1.00 61.47 103 TYR A CA 1
ATOM 802 C C . TYR A 1 103 ? -29.503 25.725 30.054 1.00 61.47 103 TYR A C 1
ATOM 804 O O . TYR A 1 103 ? -29.708 26.031 31.226 1.00 61.47 103 TYR A O 1
ATOM 812 N N . TYR A 1 104 ? -28.608 24.793 29.713 1.00 56.97 104 TYR A N 1
ATOM 813 C CA . TYR A 1 104 ? -27.714 24.164 30.683 1.00 56.97 104 TYR A CA 1
ATOM 814 C C . TYR A 1 104 ? -26.760 25.215 31.262 1.00 56.97 104 TYR A C 1
ATOM 816 O O . TYR A 1 104 ? -25.721 25.523 30.679 1.00 56.97 104 TYR A O 1
ATOM 824 N N . HIS A 1 105 ? -27.106 25.770 32.419 1.00 57.78 105 HIS A N 1
ATOM 825 C CA . HIS A 1 105 ? -26.186 26.575 33.200 1.00 57.78 105 HIS A CA 1
ATOM 826 C C . HIS A 1 105 ? -25.238 25.647 33.971 1.00 57.78 105 HIS A C 1
ATOM 828 O O . HIS A 1 105 ? -25.659 24.755 34.704 1.00 57.78 105 HIS A O 1
ATOM 834 N N . GLU A 1 106 ? -23.929 25.873 33.839 1.00 60.69 106 GLU A N 1
ATOM 835 C CA . GLU A 1 106 ? -22.874 25.101 34.522 1.00 60.69 106 GLU A CA 1
ATOM 836 C C . GLU A 1 106 ? -23.034 25.079 36.059 1.00 60.69 106 GLU A C 1
ATOM 838 O O . GLU A 1 106 ? -22.530 24.184 36.738 1.00 60.69 106 GLU A O 1
ATOM 843 N N . LYS A 1 107 ? -23.790 26.036 36.614 1.00 56.81 107 LYS A N 1
ATOM 844 C CA . LYS A 1 107 ? -24.142 26.086 38.038 1.00 56.81 107 LYS A CA 1
ATOM 845 C C . LYS A 1 107 ? -25.080 24.945 38.453 1.00 56.81 107 LYS A C 1
ATOM 847 O O . LYS A 1 107 ? -24.782 24.281 39.439 1.00 56.81 107 LYS A O 1
ATOM 852 N N . ASP A 1 108 ? -26.116 24.649 37.667 1.00 59.22 108 ASP A N 1
ATOM 853 C CA . ASP A 1 108 ? -27.043 23.537 37.927 1.00 59.22 108 ASP A CA 1
ATOM 854 C C . ASP A 1 108 ? -26.371 22.169 37.756 1.00 59.22 108 ASP A C 1
ATOM 856 O O . ASP A 1 108 ? -26.705 21.211 38.452 1.00 59.22 108 ASP A O 1
ATOM 860 N N . ALA A 1 109 ? -25.391 22.066 36.851 1.00 60.06 109 ALA A N 1
ATOM 861 C CA . ALA A 1 109 ? -24.600 20.849 36.677 1.00 60.06 109 ALA A CA 1
ATOM 862 C C . ALA A 1 109 ? -23.744 20.554 37.919 1.00 60.06 109 ALA A C 1
ATOM 864 O O . ALA A 1 109 ? -23.779 19.435 38.427 1.00 60.06 109 ALA A O 1
ATOM 865 N N . LYS A 1 110 ? -23.057 21.569 38.465 1.00 60.47 110 LYS A N 1
ATOM 866 C CA . LYS A 1 110 ? -22.274 21.430 39.704 1.00 60.47 110 LYS A CA 1
ATOM 867 C C . LYS A 1 110 ? -23.147 21.175 40.928 1.00 60.47 110 LYS A C 1
ATOM 869 O O . LYS A 1 110 ? -22.733 20.424 41.803 1.00 60.47 110 LYS A O 1
ATOM 874 N N . GLU A 1 111 ? -24.345 21.751 40.994 1.00 65.31 111 GLU A N 1
ATOM 875 C CA . GLU A 1 111 ? -25.279 21.524 42.102 1.00 65.31 111 GLU A CA 1
ATOM 876 C C . GLU A 1 111 ? -25.890 20.115 42.058 1.00 65.31 111 GLU A C 1
ATOM 878 O O . GLU A 1 111 ? -25.958 19.442 43.087 1.00 65.31 111 GLU A O 1
ATOM 883 N N . LYS A 1 112 ? -26.226 19.601 40.865 1.00 63.62 112 LYS A N 1
ATOM 884 C CA . LYS A 1 112 ? -26.671 18.208 40.684 1.00 63.62 112 LYS A CA 1
ATOM 885 C C . LYS A 1 112 ? -25.552 17.195 40.919 1.00 63.62 112 LYS A C 1
ATOM 887 O O . LYS A 1 112 ? -25.804 16.151 41.514 1.00 63.62 112 LYS A O 1
ATOM 892 N N . GLU A 1 113 ? -24.325 17.497 40.501 1.00 65.94 113 GLU A N 1
ATOM 893 C CA . GLU A 1 113 ? -23.150 16.654 40.745 1.00 65.94 113 GLU A CA 1
ATOM 894 C C . GLU A 1 113 ? -22.759 16.647 42.233 1.00 65.94 113 GLU A C 1
ATOM 896 O O . GLU A 1 113 ? -22.510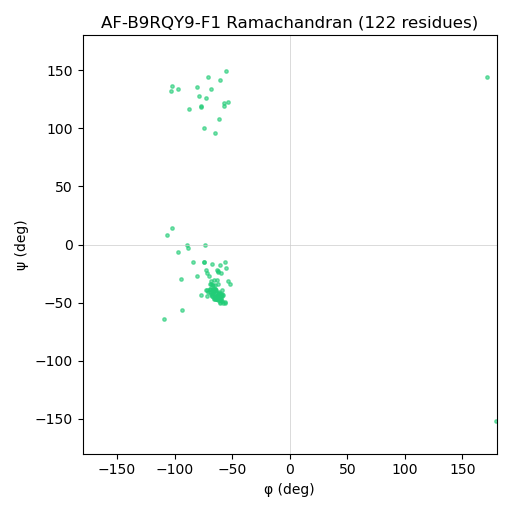 15.584 42.809 1.00 65.94 113 GLU A O 1
ATOM 901 N N . ALA A 1 114 ? -22.817 17.803 42.903 1.00 70.19 114 ALA A N 1
ATOM 902 C CA . ALA A 1 114 ? -22.627 17.912 44.346 1.00 70.19 114 ALA A CA 1
ATOM 903 C C . ALA A 1 114 ? -23.721 17.154 45.114 1.00 70.19 114 ALA A C 1
ATOM 905 O O . ALA A 1 114 ? -23.391 16.342 45.979 1.00 70.19 114 ALA A O 1
ATOM 906 N N . ALA A 1 115 ? -24.998 17.326 44.760 1.00 70.19 115 ALA A N 1
ATOM 907 C CA . ALA A 1 115 ? -26.111 16.603 45.376 1.00 70.19 115 ALA A CA 1
ATOM 908 C C . ALA A 1 115 ? -26.010 15.080 45.164 1.00 70.19 115 ALA A C 1
ATOM 910 O O . ALA A 1 115 ? -26.221 14.316 46.106 1.00 70.19 115 ALA A O 1
ATOM 911 N N . ALA A 1 116 ? -25.608 14.626 43.971 1.00 69.88 116 ALA A N 1
ATOM 912 C CA . ALA A 1 116 ? -25.368 13.210 43.688 1.00 69.88 116 ALA A CA 1
ATOM 913 C C . ALA A 1 116 ? -24.188 12.648 44.505 1.00 69.88 116 ALA A C 1
ATOM 915 O O . ALA A 1 116 ? -24.269 11.541 45.046 1.00 69.88 116 ALA A O 1
ATOM 916 N N . SER A 1 117 ? -23.111 13.423 44.671 1.00 68.44 117 SER A N 1
ATOM 917 C CA . SER A 1 117 ? -21.960 13.032 45.497 1.00 68.44 117 SER A CA 1
ATOM 918 C C . SER A 1 117 ? -22.292 12.955 46.997 1.00 68.44 117 SER A C 1
ATOM 920 O O . SER A 1 117 ? -21.786 12.077 47.699 1.00 68.44 117 SER A O 1
ATOM 922 N N . VAL A 1 118 ? -23.178 13.833 47.485 1.00 66.06 118 VAL A N 1
ATOM 923 C CA . VAL A 1 118 ? -23.660 13.860 48.876 1.00 66.06 118 VAL A CA 1
ATOM 924 C C . VAL A 1 118 ? -24.600 12.686 49.147 1.00 66.06 118 VAL A C 1
ATOM 926 O O . VAL A 1 118 ? -24.423 11.989 50.147 1.00 66.06 118 VAL A O 1
ATOM 929 N N . LEU A 1 119 ? -25.530 12.398 48.229 1.00 62.81 119 LEU A N 1
ATOM 930 C CA . LEU A 1 119 ? -26.430 11.247 48.330 1.00 62.81 119 LEU A CA 1
ATOM 931 C C . LEU A 1 119 ? -25.635 9.932 48.413 1.00 62.81 119 LEU A C 1
ATOM 933 O O . LEU A 1 119 ? -25.911 9.090 49.259 1.00 62.81 119 LEU A O 1
ATOM 937 N N . THR A 1 120 ? -24.583 9.787 47.604 1.00 60.94 120 THR A N 1
ATOM 938 C CA . THR A 1 120 ? -23.763 8.562 47.557 1.00 60.94 120 THR A CA 1
ATOM 939 C C . THR A 1 120 ? -22.918 8.357 48.824 1.00 60.94 120 THR A C 1
ATOM 941 O O . THR A 1 120 ? -22.620 7.222 49.188 1.00 60.94 120 THR A O 1
ATOM 944 N N . LYS A 1 121 ? -22.556 9.432 49.539 1.00 57.56 121 LYS A N 1
ATOM 945 C CA . LYS A 1 121 ? -21.852 9.344 50.833 1.00 57.56 121 LYS A CA 1
ATOM 946 C C . LYS A 1 121 ? -22.778 9.041 52.010 1.00 57.56 121 LYS A C 1
ATOM 948 O O . LYS A 1 121 ? -22.316 8.451 52.973 1.00 57.56 121 LYS A O 1
ATOM 953 N N . SER A 1 122 ? -24.054 9.422 51.934 1.00 52.97 122 SER A N 1
ATOM 954 C CA . SER A 1 122 ? -25.043 9.150 52.988 1.00 52.97 122 SER A CA 1
ATOM 955 C C . SER A 1 122 ? -25.504 7.686 53.037 1.00 52.97 122 SER A C 1
ATOM 957 O O . SER A 1 122 ? -26.131 7.289 54.016 1.00 52.97 122 SER A O 1
ATOM 959 N N . PHE A 1 123 ? -25.230 6.898 51.992 1.00 53.81 123 PHE A N 1
ATOM 960 C CA . PHE A 1 123 ? -25.573 5.473 51.903 1.00 53.81 123 PHE A CA 1
ATOM 961 C C . PHE A 1 123 ? -24.380 4.530 52.163 1.00 53.81 123 PHE A C 1
ATOM 963 O O . PHE A 1 123 ? -24.473 3.338 51.867 1.00 53.81 123 PHE A O 1
ATOM 970 N N . ARG A 1 124 ? -23.269 5.038 52.712 1.00 47.53 124 ARG A N 1
ATOM 971 C CA . ARG A 1 124 ? -22.130 4.239 53.190 1.00 47.53 124 ARG A CA 1
ATOM 972 C C . ARG A 1 124 ? -21.970 4.400 54.694 1.00 47.53 124 ARG A C 1
ATOM 974 O O . ARG A 1 124 ? -21.639 3.379 55.332 1.00 47.53 124 ARG A O 1
#

InterPro domains:
  IPR000109 Proton-dependent oligopeptide transporter family [PF00854] (1-114)
  IPR036259 MFS transporter superfamily [G3DSA:1.20.1250.20] (1-122)

pLDDT: mean 79.46, std 13.05, range [47.53, 96.56]

Organism: Ricinus communis (NCBI:txid3988)

Solvent-accessible surface area (backbone atoms only — not comparable to full-atom values): 7467 Å² total; per-residue (Å²): 140,64,48,87,79,46,93,47,70,67,59,25,49,53,48,51,55,52,50,51,52,51,52,54,50,50,48,56,48,46,66,49,56,44,52,53,38,40,76,75,74,34,61,69,57,42,53,50,51,54,52,51,52,52,50,52,52,49,52,54,50,60,67,45,54,82,77,58,81,84,73,78,87,74,80,61,69,64,56,56,53,49,50,52,52,51,51,49,65,72,50,68,80,59,79,76,75,88,53,75,87,81,52,92,51,73,64,61,53,52,50,54,52,49,50,52,56,51,55,62,58,75,76,110

Sequence (124 aa):
MGANQFNKPEHQNTFFIWFFFTLYSSSVVGATAIVIIEEDASWALGFGICLAANFIGLVIFLLGNRYYRNDKPEGSPFTGLALVAVATINKRNVLLSSRSEDYYHEKDAKEKEAAASVLTKSFR

Mean predicted aligned error: 14.41 Å

Secondary structure (DSSP, 8-state):
--GGG-SSHHHHHHHHHHHHHHHHHHHHHHHHHHHHHHHHT-HHHHHHHHHHHHHHHHHHHHHHGGG------PPPHHHHHHHHHHHHHHHTTSPPP--GGGS--HHHHHHHHHHHHHHHHHT-

Radius of gyration: 28.74 Å; Cα contacts (8 Å, |Δi|>4): 26; chains: 1; bounding box: 50×50×78 Å

Foldseek 3Di:
DALVVDPDVVSRVVRVVVVVVVVVVVVVCCVPVLVCCVVPPHPVVSVVVVVVVVVVVVVVVVVCVVVDDDDDDDDDVVVVVVVVVVVCVVCVPPPDDPDPVVDDDVVVVVVVVVVVVVVVVVVD